Protein AF-A0A0M3QX73-F1 (afdb_monomer_lite)

pLDDT: mean 78.27, std 17.19, range [36.56, 93.94]

Secondary structure (DSSP, 8-state):
-EEEPHHHHHHHHHHHHHHHHHTT----S--SEEEEEEEEETTEEEEEEEEEEEE-STT-EEEEEEEEEEE-TTS-EEEEEEEE---SSS---TT-PPPEEEETTEEEEPPPP-------

Organism: Drosophila busckii (NCBI:txid30019)

Sequence (120 aa):
CLQLEYSVAKERYGYVLAKYAELEMKISGEPLGLHGKLVTHGDIEEQHIVFQLMDNTPHDVLQSCVFVVRTAPEECESIVTVCNTFLARTPRPLLERKPLMVCEDGVREAEAPVVPEAED

Radius of gyration: 15.23 Å; chains: 1; bounding box: 36×44×40 Å

Structure (mmCIF, N/CA/C/O backbone):
data_AF-A0A0M3QX73-F1
#
_entry.id   AF-A0A0M3QX73-F1
#
loop_
_atom_site.group_PDB
_atom_site.id
_atom_site.type_symbol
_atom_site.label_atom_id
_atom_site.label_alt_id
_atom_site.label_comp_id
_atom_site.label_asym_id
_atom_site.label_entity_id
_atom_site.label_seq_id
_atom_site.pdbx_PDB_ins_code
_atom_site.Cartn_x
_atom_site.Cartn_y
_atom_site.Cartn_z
_atom_site.occupancy
_atom_site.B_iso_or_equiv
_atom_site.auth_seq_id
_atom_site.auth_comp_id
_atom_site.auth_asym_id
_atom_site.auth_atom_id
_atom_site.pdbx_PDB_model_num
ATOM 1 N N . CYS A 1 1 ? -17.949 -6.957 -2.928 1.00 71.12 1 CYS A N 1
ATOM 2 C CA . CYS A 1 1 ? -16.740 -6.162 -3.221 1.00 71.12 1 CYS A CA 1
ATOM 3 C C . CYS A 1 1 ? -17.132 -4.926 -4.013 1.00 71.12 1 CYS A C 1
ATOM 5 O O . CYS A 1 1 ? -17.870 -5.077 -4.981 1.00 71.12 1 CYS 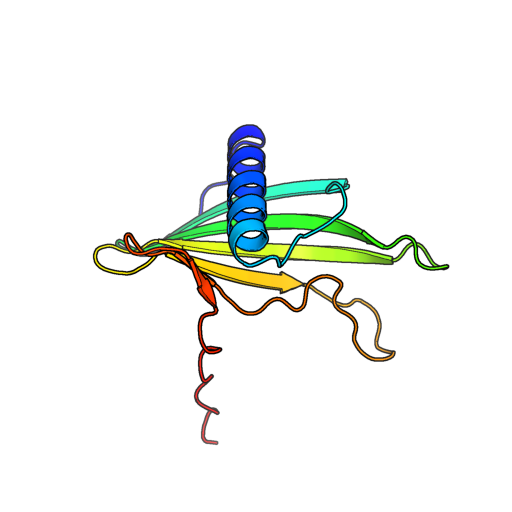A O 1
ATOM 7 N N . LEU A 1 2 ? -16.642 -3.753 -3.621 1.00 88.00 2 LEU A N 1
ATOM 8 C CA . LEU A 1 2 ? -16.889 -2.472 -4.281 1.00 88.00 2 LEU A CA 1
ATOM 9 C C . LEU A 1 2 ? -15.607 -2.003 -4.983 1.00 88.00 2 LEU A C 1
ATOM 11 O O . LEU A 1 2 ? -14.510 -2.224 -4.473 1.00 88.00 2 LEU A O 1
ATOM 15 N N . GLN A 1 3 ? -15.729 -1.366 -6.143 1.00 92.62 3 GLN A N 1
ATOM 16 C CA . GLN A 1 3 ? -14.597 -0.697 -6.779 1.00 92.62 3 GLN A CA 1
ATOM 17 C C . GLN A 1 3 ? -14.380 0.663 -6.107 1.00 92.62 3 GLN A C 1
ATOM 19 O O . GLN A 1 3 ? -15.346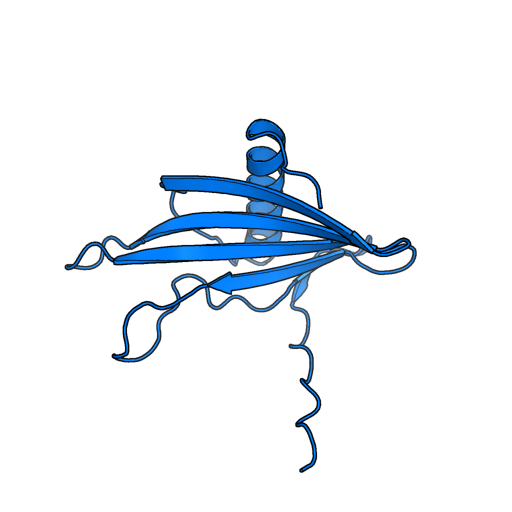 1.381 -5.855 1.00 92.62 3 GLN A O 1
ATOM 24 N N . LEU A 1 4 ? -13.132 0.992 -5.776 1.00 91.56 4 LEU A N 1
ATOM 25 C CA . LEU A 1 4 ? -12.798 2.283 -5.181 1.00 91.56 4 LEU A CA 1
ATOM 26 C C . LEU A 1 4 ? -12.629 3.337 -6.274 1.00 91.56 4 LEU A C 1
ATOM 28 O O . LEU A 1 4 ? -12.052 3.067 -7.331 1.00 91.56 4 LEU A O 1
ATOM 32 N N . GLU A 1 5 ? -13.071 4.552 -5.969 1.00 93.94 5 GLU A N 1
ATOM 33 C CA . GLU A 1 5 ? -12.741 5.737 -6.754 1.00 93.94 5 GLU A CA 1
ATOM 34 C C . GLU A 1 5 ? -11.221 5.918 -6.831 1.00 93.94 5 GLU A C 1
ATOM 36 O O . GLU A 1 5 ? -10.488 5.643 -5.875 1.00 93.94 5 GLU A O 1
ATOM 41 N N . TYR A 1 6 ? -10.734 6.419 -7.966 1.00 91.12 6 TYR A N 1
ATOM 42 C CA . TYR A 1 6 ? -9.297 6.595 -8.188 1.00 91.12 6 TYR A CA 1
ATOM 43 C C . TYR A 1 6 ? -8.646 7.504 -7.135 1.00 91.12 6 TYR A C 1
ATOM 45 O O . TYR A 1 6 ? -7.539 7.224 -6.680 1.00 91.12 6 TYR A O 1
ATOM 53 N N . SER A 1 7 ? -9.331 8.573 -6.717 1.00 92.75 7 SER A N 1
ATOM 54 C CA . SER A 1 7 ? -8.846 9.481 -5.670 1.00 92.75 7 SER A CA 1
ATOM 55 C C . SER A 1 7 ? -8.639 8.759 -4.338 1.00 92.75 7 SER A C 1
ATOM 57 O O . SER A 1 7 ? -7.587 8.919 -3.724 1.00 92.75 7 SER A O 1
ATOM 59 N N . VAL A 1 8 ? -9.591 7.909 -3.945 1.00 92.62 8 VAL A N 1
ATOM 60 C CA . VAL A 1 8 ? -9.522 7.096 -2.722 1.00 92.62 8 VAL A CA 1
ATOM 61 C C . VAL A 1 8 ? -8.395 6.070 -2.826 1.00 92.62 8 VAL A C 1
ATOM 63 O O . VAL A 1 8 ? -7.591 5.930 -1.907 1.00 92.62 8 VAL A O 1
ATOM 66 N N . ALA A 1 9 ? -8.273 5.391 -3.970 1.00 92.56 9 ALA A N 1
ATOM 67 C CA . ALA A 1 9 ? -7.179 4.452 -4.208 1.00 92.56 9 ALA A CA 1
ATOM 68 C C . ALA A 1 9 ? -5.804 5.143 -4.147 1.00 92.56 9 ALA A C 1
ATOM 70 O O . ALA A 1 9 ? -4.860 4.590 -3.585 1.00 92.56 9 ALA A O 1
ATOM 71 N N . LYS A 1 10 ? -5.692 6.367 -4.682 1.00 92.94 10 LYS A N 1
ATOM 72 C CA . LYS A 1 10 ? -4.472 7.186 -4.652 1.00 92.94 10 LYS A CA 1
ATOM 73 C C . LYS A 1 10 ? -4.108 7.642 -3.246 1.00 92.94 10 LYS A C 1
ATOM 75 O O . LYS A 1 10 ? -2.939 7.570 -2.874 1.00 92.94 10 LYS A O 1
ATOM 80 N N . GLU A 1 11 ? -5.089 8.081 -2.467 1.00 93.75 11 GLU A N 1
ATOM 81 C CA . GLU A 1 11 ? -4.889 8.433 -1.064 1.00 93.75 11 GLU A CA 1
ATOM 82 C C . GLU A 1 11 ? -4.407 7.221 -0.263 1.00 93.75 11 GLU A C 1
ATOM 84 O O . GLU A 1 11 ? -3.390 7.299 0.426 1.00 93.75 11 GLU A O 1
ATOM 89 N N . ARG A 1 12 ? -5.064 6.067 -0.433 1.00 93.69 12 ARG A N 1
ATOM 90 C CA . ARG A 1 12 ? -4.684 4.839 0.270 1.00 93.69 12 ARG A CA 1
ATOM 91 C C . ARG A 1 12 ? -3.311 4.322 -0.148 1.00 93.69 12 ARG A C 1
ATOM 93 O O . ARG A 1 12 ? -2.545 3.877 0.702 1.00 93.69 12 ARG A O 1
ATOM 100 N N . TYR A 1 13 ? -2.969 4.427 -1.430 1.00 92.75 13 TYR A N 1
ATOM 101 C CA . TYR A 1 13 ? -1.621 4.146 -1.920 1.00 92.75 13 TYR A CA 1
ATOM 102 C C . TYR A 1 13 ? -0.584 5.027 -1.210 1.00 92.75 13 TYR A C 1
ATOM 104 O O . TYR A 1 13 ? 0.375 4.510 -0.641 1.00 92.75 13 TYR A O 1
ATOM 112 N N . GLY A 1 14 ? -0.809 6.345 -1.166 1.00 92.62 14 GLY A N 1
ATOM 113 C CA . GLY A 1 14 ? 0.074 7.289 -0.474 1.00 92.62 14 GLY A CA 1
ATOM 114 C C . GLY A 1 14 ? 0.203 7.009 1.026 1.00 92.62 14 GLY A C 1
ATOM 115 O O . GLY A 1 14 ? 1.305 7.073 1.567 1.00 92.62 14 GLY A O 1
ATOM 116 N N . TYR A 1 15 ? -0.896 6.626 1.678 1.00 93.75 15 TYR A N 1
ATOM 117 C CA . TYR A 1 15 ? -0.896 6.189 3.072 1.00 93.75 15 TYR A CA 1
ATOM 118 C C . TYR A 1 15 ? 0.039 4.992 3.298 1.00 93.75 15 TYR A C 1
ATOM 120 O O . TYR A 1 15 ? 0.902 5.045 4.173 1.00 93.75 15 TYR A O 1
ATOM 128 N N . VAL A 1 16 ? -0.068 3.942 2.476 1.00 92.06 16 VAL A N 1
ATOM 129 C CA . VAL A 1 16 ? 0.799 2.757 2.593 1.00 92.06 16 VAL A CA 1
ATOM 130 C C . VAL A 1 16 ? 2.271 3.121 2.371 1.00 92.06 16 VAL A C 1
ATOM 132 O O . VAL A 1 16 ? 3.133 2.678 3.131 1.00 92.06 16 VAL A O 1
ATOM 135 N N . LEU A 1 17 ? 2.574 3.978 1.388 1.00 91.00 17 LEU A N 1
ATOM 136 C CA . LEU A 1 17 ? 3.940 4.467 1.167 1.00 91.00 17 LEU A CA 1
ATOM 137 C C . LEU A 1 17 ? 4.497 5.208 2.389 1.00 91.00 17 LEU A C 1
ATOM 139 O O . LEU A 1 17 ? 5.660 5.010 2.744 1.00 91.00 17 LEU A O 1
ATOM 143 N N . ALA A 1 18 ? 3.680 6.044 3.036 1.00 91.25 18 ALA A N 1
ATOM 144 C CA . ALA A 1 18 ? 4.076 6.765 4.241 1.00 91.25 18 ALA A CA 1
ATOM 145 C C . ALA A 1 18 ? 4.392 5.799 5.393 1.00 91.25 18 ALA A C 1
ATOM 147 O O . ALA A 1 18 ? 5.427 5.949 6.037 1.00 91.25 18 ALA A O 1
ATOM 148 N N . LYS A 1 19 ? 3.573 4.756 5.585 1.00 91.44 19 LYS A N 1
ATOM 149 C CA . LYS A 1 19 ? 3.795 3.734 6.623 1.00 91.44 19 LYS A CA 1
ATOM 150 C C . LYS A 1 19 ? 5.081 2.947 6.414 1.00 91.44 19 LYS A C 1
ATOM 152 O O . LYS A 1 19 ? 5.832 2.735 7.360 1.00 91.44 19 LYS A O 1
ATOM 157 N N . TYR A 1 20 ? 5.393 2.587 5.173 1.00 88.50 20 TYR A N 1
ATOM 158 C CA . TYR A 1 20 ? 6.693 2.002 4.853 1.00 88.50 20 TYR A CA 1
ATOM 159 C C . TYR A 1 20 ? 7.852 2.989 5.079 1.00 88.50 20 TYR A C 1
ATOM 161 O O . TYR A 1 20 ? 8.922 2.591 5.536 1.00 88.50 20 TYR A O 1
ATOM 169 N N . ALA A 1 21 ? 7.663 4.280 4.798 1.00 87.81 21 ALA A N 1
ATOM 170 C CA . ALA A 1 21 ? 8.696 5.290 5.016 1.00 87.81 21 ALA A CA 1
ATOM 171 C C . ALA A 1 21 ? 9.020 5.530 6.504 1.00 87.81 21 ALA A C 1
ATOM 173 O O . ALA A 1 21 ? 10.174 5.840 6.799 1.00 87.81 21 ALA A O 1
ATOM 174 N N . GLU A 1 22 ? 8.057 5.353 7.420 1.00 88.94 22 GLU A N 1
ATOM 175 C CA . GLU A 1 22 ? 8.272 5.424 8.881 1.00 88.94 22 GLU A CA 1
ATOM 176 C C . GLU A 1 22 ? 9.300 4.388 9.375 1.00 88.94 22 GLU A C 1
ATOM 178 O O . GLU A 1 22 ? 10.033 4.654 10.323 1.00 88.94 22 GLU A O 1
ATOM 183 N N . LEU A 1 23 ? 9.411 3.245 8.690 1.00 85.12 23 LEU A N 1
ATOM 184 C CA . LEU A 1 23 ? 10.382 2.179 8.974 1.00 85.12 23 LEU A CA 1
ATOM 185 C C . LEU A 1 23 ? 11.625 2.237 8.071 1.00 85.12 23 LEU A C 1
ATOM 187 O O . LEU A 1 23 ? 12.296 1.231 7.860 1.00 85.12 23 LEU A O 1
ATOM 191 N N . GLU A 1 24 ? 11.895 3.391 7.454 1.00 83.25 24 GLU A N 1
ATOM 192 C CA . GLU A 1 24 ? 12.985 3.588 6.485 1.00 83.25 24 GLU A CA 1
ATOM 193 C C . GLU A 1 24 ? 12.903 2.670 5.240 1.00 83.25 24 GLU A C 1
ATOM 195 O O . GLU A 1 24 ? 13.817 2.611 4.417 1.00 83.25 24 GLU A O 1
ATOM 200 N N . MET A 1 25 ? 11.757 2.019 5.016 1.00 80.38 25 MET A N 1
ATOM 201 C CA . MET A 1 25 ? 11.492 1.080 3.923 1.00 80.38 25 MET A CA 1
ATOM 202 C C . MET A 1 25 ? 10.894 1.762 2.688 1.00 80.38 25 MET A C 1
ATOM 204 O O . MET A 1 25 ? 9.925 1.285 2.101 1.00 80.38 25 MET A O 1
ATOM 208 N N . LYS A 1 26 ? 11.477 2.881 2.252 1.00 78.44 26 LYS A N 1
ATOM 209 C CA . LYS A 1 26 ? 10.921 3.696 1.160 1.00 78.44 26 LYS A CA 1
ATOM 210 C C . LYS A 1 26 ? 10.699 2.887 -0.122 1.00 78.44 26 LYS A C 1
ATOM 212 O O . LYS A 1 26 ? 11.543 2.085 -0.533 1.00 78.44 26 LYS A O 1
ATOM 217 N N . ILE A 1 27 ? 9.554 3.129 -0.750 1.00 76.56 27 ILE A N 1
ATOM 218 C CA . ILE A 1 27 ? 9.167 2.570 -2.042 1.00 76.56 27 ILE A CA 1
ATOM 219 C C . ILE A 1 27 ? 9.249 3.710 -3.054 1.00 76.56 27 ILE A C 1
ATOM 221 O O . ILE A 1 27 ? 8.586 4.735 -2.903 1.00 76.56 27 ILE A O 1
ATOM 225 N N . SER A 1 28 ? 10.117 3.538 -4.044 1.00 74.00 28 SER A N 1
ATOM 226 C CA . SER A 1 28 ? 10.431 4.548 -5.053 1.00 74.00 28 SER A CA 1
ATOM 227 C C . SER A 1 28 ? 9.672 4.267 -6.347 1.00 74.00 28 SER A C 1
ATOM 229 O O . SER A 1 28 ? 9.469 3.107 -6.700 1.00 74.00 28 SER A O 1
ATOM 231 N N . GLY A 1 29 ? 9.345 5.322 -7.090 1.00 73.69 29 GLY A N 1
ATOM 232 C CA . GLY A 1 29 ? 8.691 5.224 -8.396 1.00 73.69 29 GLY A CA 1
ATOM 233 C C . GLY A 1 29 ? 7.204 5.568 -8.352 1.00 73.69 29 GLY A C 1
ATOM 234 O O . GLY A 1 29 ? 6.531 5.403 -7.333 1.00 73.69 29 GLY A O 1
ATOM 235 N N . GLU A 1 30 ? 6.703 6.081 -9.473 1.00 79.81 30 GLU A N 1
ATOM 236 C CA . GLU A 1 30 ? 5.282 6.370 -9.647 1.00 79.81 30 GLU A CA 1
ATOM 237 C C . GLU A 1 30 ? 4.572 5.170 -10.283 1.00 79.81 30 GLU A C 1
ATOM 239 O O . GLU A 1 30 ? 5.114 4.551 -11.205 1.00 79.81 30 GLU A O 1
ATOM 244 N N . PRO A 1 31 ? 3.363 4.824 -9.809 1.00 86.38 31 PRO A N 1
ATOM 245 C CA . PRO A 1 31 ? 2.592 3.758 -10.419 1.00 86.38 31 PRO A CA 1
ATOM 246 C C . PRO A 1 31 ? 2.105 4.181 -11.811 1.00 86.38 31 PRO A C 1
ATOM 248 O O . PRO A 1 31 ? 1.491 5.235 -11.970 1.00 86.38 31 PRO A O 1
ATOM 251 N N . LEU A 1 32 ? 2.333 3.330 -12.813 1.00 85.75 32 LEU A N 1
ATOM 252 C CA . LEU A 1 32 ? 1.824 3.508 -14.179 1.00 85.75 32 LEU A CA 1
ATOM 253 C C . LEU A 1 32 ? 0.310 3.274 -14.274 1.00 85.75 32 LEU A C 1
ATOM 255 O O . LEU A 1 32 ? -0.365 3.829 -15.137 1.00 85.75 32 LEU A O 1
ATOM 259 N N . GLY A 1 33 ? -0.215 2.443 -13.378 1.00 87.19 33 GLY A N 1
ATOM 260 C CA . GLY A 1 33 ? -1.633 2.154 -13.233 1.00 87.19 33 GLY A CA 1
ATOM 261 C C . GLY A 1 33 ? -1.960 1.950 -11.763 1.00 87.19 33 GLY A C 1
ATOM 262 O O . GLY A 1 33 ? -1.129 1.431 -11.014 1.00 87.19 33 GLY A O 1
ATOM 263 N N . LEU A 1 34 ? -3.152 2.380 -11.353 1.00 92.25 34 LEU A N 1
ATOM 264 C CA . LEU A 1 34 ? -3.612 2.299 -9.972 1.00 92.25 34 LEU A CA 1
ATOM 265 C C . LEU A 1 34 ? -5.119 2.050 -9.928 1.00 92.25 34 LEU A C 1
ATOM 267 O O . LEU A 1 34 ? -5.910 2.844 -10.442 1.00 92.25 34 LEU A O 1
ATOM 271 N N . HIS A 1 35 ? -5.511 0.968 -9.266 1.00 93.00 35 HIS A N 1
ATOM 272 C CA . HIS A 1 35 ? -6.902 0.582 -9.077 1.00 93.00 35 HIS A CA 1
ATOM 273 C C . HIS A 1 35 ? -7.125 0.093 -7.651 1.00 93.00 35 HIS A C 1
ATOM 275 O O . HIS A 1 35 ? -6.300 -0.627 -7.099 1.00 93.00 35 HIS A O 1
ATOM 281 N N . GLY A 1 36 ? -8.254 0.468 -7.057 1.00 91.88 36 GLY A N 1
ATOM 282 C CA . GLY A 1 36 ? -8.617 0.045 -5.711 1.00 91.88 36 GLY A CA 1
ATOM 283 C C . GLY A 1 36 ? -9.872 -0.822 -5.703 1.00 91.88 36 GLY A C 1
ATOM 284 O O . GLY A 1 36 ? -10.802 -0.608 -6.485 1.00 91.88 36 GLY A O 1
ATOM 285 N N . LYS A 1 37 ? -9.916 -1.784 -4.788 1.00 93.69 37 LYS A N 1
ATOM 286 C CA . LYS A 1 37 ? -11.085 -2.622 -4.525 1.00 93.69 37 LYS A CA 1
ATOM 287 C C . LYS A 1 37 ? -11.271 -2.779 -3.022 1.00 93.69 37 LYS A C 1
ATOM 289 O O . LYS A 1 37 ? -10.328 -3.114 -2.319 1.00 93.69 37 LYS A O 1
ATOM 294 N N . LEU A 1 38 ? -12.493 -2.574 -2.548 1.00 92.88 38 LEU A N 1
ATOM 295 C CA . LEU A 1 38 ? -12.897 -2.841 -1.174 1.00 92.88 38 LEU A CA 1
ATOM 296 C C . LEU A 1 38 ? -13.604 -4.196 -1.105 1.00 92.88 38 LEU A C 1
ATOM 298 O O . LEU A 1 38 ? -14.555 -4.472 -1.850 1.00 92.88 38 LEU A O 1
ATOM 302 N N . VAL A 1 39 ? -13.142 -5.046 -0.204 1.00 91.94 39 VAL A N 1
ATOM 303 C CA . VAL A 1 39 ? -13.752 -6.326 0.139 1.00 91.94 39 VAL A CA 1
ATOM 304 C C . VAL A 1 39 ? -14.142 -6.250 1.605 1.00 91.94 39 VAL A C 1
ATOM 306 O O . VAL A 1 39 ? -13.313 -5.932 2.444 1.00 91.94 39 VAL A O 1
ATOM 309 N N . THR A 1 40 ? -15.407 -6.506 1.910 1.00 90.06 40 THR A N 1
ATOM 310 C CA . THR A 1 40 ? -15.904 -6.529 3.285 1.00 90.06 40 THR A CA 1
ATOM 311 C C . THR A 1 40 ? -16.388 -7.933 3.608 1.00 90.06 40 THR A C 1
ATOM 313 O O . THR A 1 40 ? -17.054 -8.572 2.786 1.00 90.06 40 THR A O 1
ATOM 316 N N . HIS A 1 41 ? -16.018 -8.433 4.783 1.00 85.88 41 HIS A N 1
ATOM 317 C CA . HIS A 1 41 ? -16.421 -9.742 5.277 1.00 85.88 41 HIS A CA 1
ATOM 318 C C . HIS A 1 41 ? -16.734 -9.652 6.774 1.00 85.88 41 HIS A C 1
ATOM 320 O O . HIS A 1 41 ? -15.832 -9.622 7.610 1.00 85.88 41 HIS A O 1
ATOM 326 N N . GLY A 1 42 ? -18.028 -9.604 7.107 1.00 87.81 42 GLY A N 1
ATOM 327 C CA . GLY A 1 42 ? -18.471 -9.290 8.467 1.00 87.81 42 GLY A CA 1
ATOM 328 C C . GLY A 1 42 ? -18.002 -7.890 8.860 1.00 87.81 42 GLY A C 1
ATOM 329 O O . GLY A 1 42 ? -18.226 -6.945 8.106 1.00 87.81 42 GLY A O 1
ATOM 330 N N . ASP A 1 43 ? -17.306 -7.794 9.989 1.00 88.25 43 ASP A N 1
ATOM 331 C CA . ASP A 1 43 ? -16.722 -6.544 10.491 1.00 88.25 43 ASP A CA 1
ATOM 332 C C . ASP A 1 43 ? -15.303 -6.272 9.954 1.00 88.25 43 ASP A C 1
ATOM 334 O O . ASP A 1 43 ? -14.686 -5.272 10.305 1.00 88.25 43 ASP A O 1
ATOM 338 N N . ILE A 1 44 ? -14.765 -7.157 9.108 1.00 89.81 44 ILE A N 1
ATOM 339 C CA . ILE A 1 44 ? -13.430 -7.009 8.520 1.00 89.81 44 ILE A CA 1
ATOM 340 C C . ILE A 1 44 ? -13.543 -6.267 7.187 1.00 89.81 44 ILE A C 1
ATOM 342 O O . ILE A 1 44 ? -14.292 -6.677 6.293 1.00 89.81 44 ILE A O 1
ATOM 346 N N . GLU A 1 45 ? -12.734 -5.226 7.023 1.00 91.69 45 GLU A N 1
ATOM 347 C CA . GLU A 1 45 ? -12.564 -4.504 5.767 1.00 91.69 45 GLU A CA 1
ATOM 348 C C . GLU A 1 45 ? -11.170 -4.738 5.186 1.00 91.69 45 GLU A C 1
ATOM 350 O O . GLU A 1 45 ? -10.154 -4.570 5.856 1.00 91.69 45 GLU A O 1
ATOM 355 N N . GLU A 1 46 ? -11.109 -5.079 3.903 1.00 92.88 46 GLU A N 1
ATOM 356 C CA . GLU A 1 46 ? -9.871 -5.217 3.150 1.00 92.88 46 GLU A CA 1
ATOM 357 C C . GLU A 1 46 ? -9.871 -4.290 1.939 1.00 92.88 46 GLU A C 1
ATOM 359 O O . GLU A 1 46 ? -10.700 -4.394 1.030 1.00 92.88 46 GLU A O 1
ATOM 364 N N . GLN A 1 47 ? -8.884 -3.406 1.886 1.00 92.81 47 GLN A N 1
ATOM 365 C CA . GLN A 1 47 ? -8.641 -2.528 0.753 1.00 92.81 47 GLN A CA 1
ATOM 366 C C . GLN A 1 47 ? -7.475 -3.068 -0.065 1.00 92.81 47 GLN A C 1
ATOM 368 O O . GLN A 1 47 ? -6.331 -3.087 0.381 1.00 92.81 47 GLN A O 1
ATOM 373 N N . HIS A 1 48 ? -7.782 -3.502 -1.281 1.00 93.38 48 HIS A N 1
ATOM 374 C CA . HIS A 1 48 ? -6.841 -4.050 -2.247 1.00 93.38 48 HIS A CA 1
ATOM 375 C C . HIS A 1 48 ? -6.467 -2.944 -3.230 1.00 93.38 48 HIS A C 1
ATOM 377 O O . HIS A 1 48 ? -7.276 -2.555 -4.074 1.00 93.38 48 HIS A O 1
ATOM 383 N N . ILE A 1 49 ? -5.253 -2.421 -3.113 1.00 93.75 49 ILE A N 1
ATOM 384 C CA . ILE A 1 49 ? -4.710 -1.368 -3.969 1.00 93.75 49 ILE A CA 1
ATOM 385 C C . ILE A 1 49 ? -3.759 -2.018 -4.967 1.00 93.75 49 ILE A C 1
ATOM 387 O O . ILE A 1 49 ? -2.625 -2.344 -4.629 1.00 93.75 49 ILE A O 1
ATOM 391 N N . VAL A 1 50 ? -4.240 -2.245 -6.185 1.00 91.19 50 VAL A N 1
ATOM 392 C CA . VAL A 1 50 ? -3.489 -2.854 -7.284 1.00 91.19 50 VAL A CA 1
ATOM 393 C C . VAL A 1 50 ? -2.766 -1.762 -8.056 1.00 91.19 50 VAL A C 1
ATOM 395 O O . VAL A 1 50 ? -3.386 -0.789 -8.488 1.00 91.19 50 VAL A O 1
ATOM 398 N N . PHE A 1 51 ? -1.466 -1.930 -8.260 1.00 89.56 51 PHE A N 1
ATOM 399 C CA . PHE A 1 51 ? -0.643 -0.961 -8.965 1.00 89.56 51 PHE A CA 1
ATOM 400 C C . PHE A 1 51 ? 0.434 -1.628 -9.816 1.00 89.56 51 PHE A C 1
ATOM 402 O O . PHE A 1 51 ? 0.815 -2.779 -9.598 1.00 89.56 51 PHE A O 1
ATOM 409 N N . GLN A 1 52 ? 0.918 -0.890 -10.810 1.00 86.56 52 GLN A N 1
ATOM 410 C CA . GLN A 1 52 ? 1.978 -1.339 -11.708 1.00 86.56 52 GLN A CA 1
ATOM 411 C C . GLN A 1 52 ? 3.173 -0.402 -11.598 1.00 86.56 52 GLN A C 1
ATOM 413 O O . GLN A 1 52 ? 3.014 0.806 -11.756 1.00 86.56 52 GLN A O 1
ATOM 418 N N . LEU A 1 53 ? 4.358 -0.952 -11.351 1.00 80.88 53 LEU A N 1
ATOM 419 C CA . LEU A 1 53 ? 5.615 -0.208 -11.365 1.00 80.88 53 LEU A CA 1
ATOM 420 C C . LEU A 1 53 ? 6.467 -0.650 -12.547 1.00 80.88 53 LEU A C 1
ATOM 422 O O . LEU A 1 53 ? 6.478 -1.825 -12.913 1.00 80.88 53 LEU A O 1
ATOM 426 N N . MET A 1 54 ? 7.190 0.306 -13.119 1.00 75.00 54 MET A N 1
ATOM 427 C CA . MET A 1 54 ? 8.212 0.044 -14.122 1.00 75.00 54 MET A CA 1
ATOM 428 C C . MET A 1 54 ? 9.565 -0.066 -13.432 1.00 75.00 54 MET A C 1
ATOM 430 O O . MET A 1 54 ? 9.979 0.860 -12.732 1.00 75.00 54 MET A O 1
ATOM 434 N N . ASP A 1 55 ? 10.248 -1.187 -13.630 1.00 67.62 55 ASP A N 1
ATOM 435 C C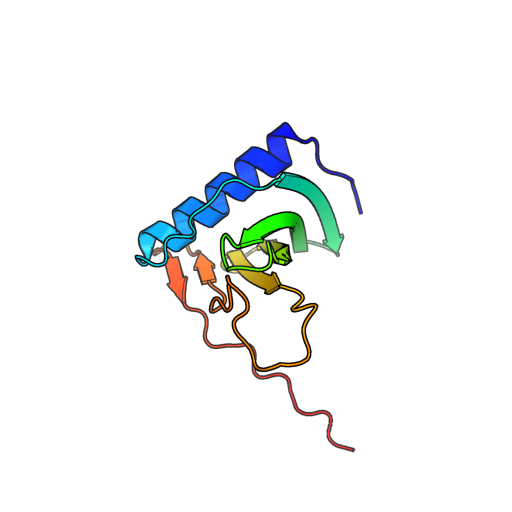A . ASP A 1 55 ? 11.653 -1.314 -13.272 1.00 67.62 55 ASP A CA 1
ATOM 436 C C . ASP A 1 55 ? 12.521 -0.818 -14.429 1.00 67.62 55 ASP A C 1
ATOM 438 O O . ASP A 1 55 ? 12.483 -1.393 -15.515 1.00 67.62 55 ASP A O 1
ATOM 442 N N . ASN A 1 56 ? 13.338 0.210 -14.188 1.00 59.84 56 ASN A N 1
ATOM 443 C CA . ASN A 1 56 ? 14.260 0.788 -15.178 1.00 59.84 56 ASN A CA 1
ATOM 444 C C . ASN A 1 56 ? 15.501 -0.103 -15.431 1.00 59.84 56 ASN A C 1
ATOM 446 O O . ASN A 1 56 ? 16.574 0.388 -15.794 1.00 59.84 56 ASN A O 1
ATOM 450 N N . THR A 1 57 ? 15.401 -1.410 -15.182 1.00 61.38 57 THR A N 1
ATOM 451 C CA . THR A 1 57 ? 16.417 -2.390 -15.575 1.00 61.38 57 THR A CA 1
ATOM 452 C C . THR A 1 57 ? 16.408 -2.576 -17.101 1.00 61.38 57 THR A C 1
ATOM 454 O O . THR A 1 57 ? 15.419 -2.226 -17.739 1.00 61.38 57 THR A O 1
ATOM 457 N N . PRO A 1 58 ? 17.484 -3.109 -17.726 1.00 49.47 58 PRO A N 1
ATOM 458 C CA . PRO A 1 58 ? 17.679 -3.106 -19.190 1.00 49.47 58 PRO A CA 1
ATOM 459 C C . PRO A 1 58 ? 16.625 -3.815 -20.077 1.00 49.47 58 PRO A C 1
ATOM 461 O O . PRO A 1 58 ? 16.885 -4.049 -21.257 1.00 49.47 58 PRO A O 1
ATOM 464 N N . HIS A 1 59 ? 15.453 -4.162 -19.547 1.00 59.41 59 HIS A N 1
ATOM 465 C CA . HIS A 1 59 ? 14.334 -4.777 -20.255 1.00 59.41 59 HIS A CA 1
ATOM 466 C C . HIS A 1 59 ? 12.964 -4.167 -19.897 1.00 59.41 59 HIS A C 1
ATOM 468 O O . HIS A 1 59 ? 11.960 -4.764 -20.276 1.00 59.41 59 HIS A O 1
ATOM 474 N N . ASP A 1 60 ? 12.925 -3.033 -19.178 1.00 58.75 60 ASP A N 1
ATOM 475 C CA . ASP A 1 60 ? 11.705 -2.327 -18.747 1.00 58.75 60 ASP A CA 1
ATOM 476 C C . ASP A 1 60 ? 10.644 -3.289 -18.187 1.00 58.75 60 ASP A C 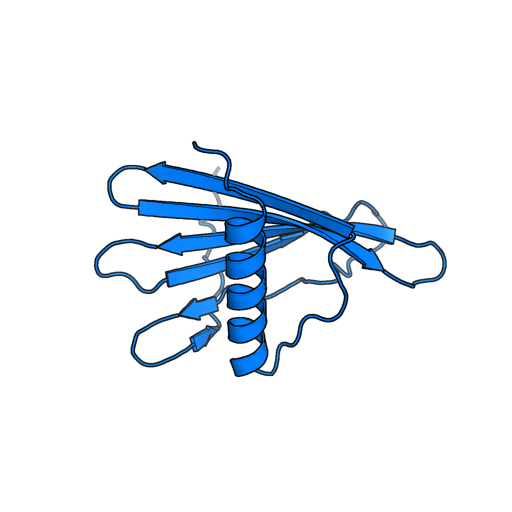1
ATOM 478 O O . ASP A 1 60 ? 9.564 -3.494 -18.751 1.00 58.75 60 ASP A O 1
ATOM 482 N N . VAL A 1 61 ? 10.981 -3.961 -17.082 1.00 67.00 61 VAL A N 1
ATOM 483 C CA . VAL A 1 61 ? 10.113 -4.997 -16.515 1.00 67.00 61 VAL A CA 1
ATOM 484 C C . VAL A 1 61 ? 8.957 -4.341 -15.769 1.00 67.00 61 VAL A C 1
ATOM 486 O O . VAL A 1 61 ? 9.147 -3.649 -14.770 1.00 67.00 61 VAL A O 1
ATOM 489 N N . LEU A 1 62 ? 7.734 -4.595 -16.236 1.00 75.31 62 LEU A N 1
ATOM 490 C CA . LEU A 1 62 ? 6.524 -4.150 -15.559 1.00 75.31 62 LEU A CA 1
ATOM 491 C C . LEU A 1 62 ? 6.151 -5.130 -14.440 1.00 75.31 62 LEU A C 1
ATOM 493 O O . LEU A 1 62 ? 5.824 -6.292 -14.694 1.00 75.31 62 LEU A O 1
ATOM 497 N N . GLN A 1 63 ? 6.161 -4.652 -13.199 1.00 77.62 63 GLN A N 1
ATOM 498 C CA . GLN A 1 63 ? 5.763 -5.430 -12.033 1.00 77.62 63 GLN A CA 1
ATOM 499 C C . GLN A 1 63 ? 4.362 -5.026 -11.587 1.00 77.62 63 GLN A C 1
ATOM 501 O O . GLN A 1 63 ? 4.104 -3.864 -11.283 1.00 77.62 63 GLN A O 1
ATOM 506 N N . SER A 1 64 ? 3.456 -6.003 -11.523 1.00 83.88 64 SER A N 1
ATOM 507 C CA . SER A 1 64 ? 2.127 -5.811 -10.939 1.00 83.88 64 SER A CA 1
ATOM 508 C C . SER A 1 64 ? 2.162 -6.195 -9.464 1.00 83.88 64 SER A C 1
ATOM 510 O O . SER A 1 64 ? 2.542 -7.317 -9.122 1.00 83.88 64 SER A O 1
ATOM 512 N N . CYS A 1 65 ? 1.764 -5.267 -8.606 1.00 85.75 65 CYS A N 1
ATOM 513 C CA . CYS A 1 65 ? 1.732 -5.415 -7.161 1.00 85.75 65 CYS A CA 1
ATOM 514 C C . CYS A 1 65 ? 0.343 -5.099 -6.613 1.00 85.75 65 CYS A C 1
ATOM 516 O O . CYS A 1 65 ? -0.451 -4.394 -7.236 1.00 85.75 65 CYS A O 1
ATOM 518 N N . VAL A 1 66 ? 0.069 -5.601 -5.419 1.00 89.88 66 VAL A N 1
ATOM 519 C CA . VAL A 1 66 ? -1.102 -5.255 -4.630 1.00 89.88 66 VAL A CA 1
ATOM 520 C C . VAL A 1 66 ? -0.678 -4.963 -3.197 1.00 89.88 66 VAL A C 1
ATOM 522 O O . VAL A 1 66 ? 0.076 -5.728 -2.593 1.00 89.88 66 VAL A O 1
ATOM 525 N N . PHE A 1 67 ? -1.168 -3.850 -2.657 1.00 91.69 67 PHE A N 1
ATOM 526 C CA . PHE A 1 67 ? -1.222 -3.642 -1.217 1.00 91.69 67 PHE A CA 1
ATOM 527 C C . PHE A 1 67 ? -2.580 -4.105 -0.715 1.00 91.69 67 PHE A C 1
ATOM 529 O O . PHE A 1 67 ? -3.609 -3.645 -1.208 1.00 91.69 67 PHE A O 1
ATOM 536 N N . VAL A 1 68 ? -2.580 -5.000 0.261 1.00 91.31 68 VAL A N 1
ATOM 537 C CA . VAL A 1 68 ? -3.781 -5.417 0.976 1.00 91.31 68 VAL A CA 1
ATOM 538 C C . VAL A 1 68 ? -3.728 -4.765 2.342 1.00 91.31 68 VAL A C 1
ATOM 540 O O . VAL A 1 68 ? -2.865 -5.101 3.151 1.00 91.31 68 VAL A O 1
ATOM 543 N N . VAL A 1 69 ? -4.622 -3.809 2.579 1.00 93.00 69 VAL A N 1
ATOM 544 C CA . VAL A 1 69 ? -4.770 -3.176 3.887 1.00 93.00 69 VAL A CA 1
ATOM 545 C C . VAL A 1 69 ? -6.010 -3.734 4.556 1.00 93.00 69 VAL A C 1
ATOM 547 O O . VAL A 1 69 ? -7.121 -3.480 4.090 1.00 93.00 69 VAL A O 1
ATOM 550 N N . ARG A 1 70 ? -5.810 -4.512 5.615 1.00 93.06 70 ARG A N 1
ATOM 551 C CA . ARG A 1 70 ? -6.874 -5.148 6.390 1.00 93.06 70 ARG A CA 1
ATOM 552 C C . ARG A 1 70 ? -7.082 -4.389 7.690 1.00 93.06 70 ARG A C 1
ATOM 554 O O . ARG A 1 70 ? -6.136 -4.185 8.449 1.00 93.06 70 ARG A O 1
ATOM 561 N N . THR A 1 71 ? -8.329 -4.037 7.950 1.00 90.88 71 THR A N 1
ATOM 562 C CA . THR A 1 71 ? -8.784 -3.366 9.162 1.00 90.88 71 THR A CA 1
ATOM 563 C C . THR A 1 71 ? -9.885 -4.218 9.786 1.00 90.88 71 THR A C 1
ATOM 565 O O . THR A 1 71 ? -10.796 -4.664 9.090 1.00 90.88 71 THR A O 1
ATOM 568 N N . ALA A 1 72 ? -9.792 -4.469 11.088 1.00 89.31 72 ALA A N 1
ATOM 569 C CA . ALA A 1 72 ? -10.808 -5.179 11.857 1.00 89.31 72 ALA A CA 1
ATOM 570 C C . ALA A 1 72 ? -10.983 -4.496 13.227 1.00 89.31 72 ALA A C 1
ATOM 572 O O . ALA A 1 72 ? -10.039 -3.858 13.702 1.00 89.31 72 ALA A O 1
ATOM 573 N N . PRO A 1 73 ? -12.165 -4.588 13.863 1.00 85.31 73 PRO A N 1
ATOM 574 C CA . PRO A 1 73 ? -12.377 -4.044 15.198 1.00 85.31 73 PRO A CA 1
ATOM 575 C C . PRO A 1 73 ? -11.432 -4.711 16.197 1.00 85.31 73 PRO A C 1
ATOM 577 O O . PRO A 1 73 ? -11.225 -5.917 16.125 1.00 85.31 73 PRO A O 1
ATOM 580 N N . GLU A 1 74 ? -10.885 -3.929 17.129 1.00 83.75 74 GLU A N 1
ATOM 581 C CA . GLU A 1 74 ? -10.002 -4.410 18.210 1.00 83.75 74 GLU A CA 1
ATOM 582 C C . GLU A 1 74 ? -8.664 -5.031 17.749 1.00 83.75 74 GLU A C 1
ATOM 584 O O . GLU A 1 74 ? -7.863 -5.457 18.581 1.00 83.75 74 GLU A O 1
ATOM 589 N N . GLU A 1 75 ? -8.370 -5.025 16.444 1.00 86.38 75 GLU A N 1
ATOM 590 C CA . GLU A 1 75 ? -7.107 -5.487 15.868 1.00 86.38 75 GLU A CA 1
ATOM 591 C C . GLU A 1 75 ? -6.307 -4.318 15.278 1.00 86.38 75 GLU A C 1
ATOM 593 O O . GLU A 1 75 ? -6.857 -3.323 14.802 1.00 86.38 75 GLU A O 1
ATOM 598 N N . CYS A 1 76 ? -4.979 -4.450 15.264 1.00 88.81 76 CYS A N 1
ATOM 599 C CA . CYS A 1 76 ? -4.142 -3.517 14.520 1.00 88.81 76 CYS A CA 1
ATOM 600 C C . CYS A 1 76 ? -4.384 -3.663 13.014 1.00 88.81 76 CYS A C 1
ATOM 602 O O . CYS A 1 76 ? -4.580 -4.769 12.504 1.00 88.81 76 CYS A O 1
ATOM 604 N N . GLU A 1 77 ? -4.297 -2.555 12.283 1.00 91.62 77 GLU A N 1
ATOM 605 C CA . GLU A 1 77 ? -4.367 -2.591 10.827 1.00 91.62 77 GLU A CA 1
ATOM 606 C C . GLU A 1 77 ? -3.147 -3.346 10.280 1.00 91.62 77 GLU A C 1
ATOM 608 O O . GLU A 1 77 ? -2.009 -3.070 10.666 1.00 91.62 77 GLU A O 1
ATOM 613 N N . SER A 1 78 ? -3.366 -4.298 9.373 1.00 92.12 78 SER A N 1
ATOM 614 C CA . SER A 1 78 ? -2.278 -5.040 8.731 1.00 92.12 78 SER A CA 1
ATOM 615 C C . SER A 1 78 ? -2.124 -4.621 7.275 1.00 92.12 78 SER A C 1
ATOM 617 O O . SER A 1 78 ? -3.112 -4.576 6.541 1.00 92.12 78 SER A O 1
ATOM 619 N N . ILE A 1 79 ? -0.890 -4.385 6.837 1.00 91.25 79 ILE A N 1
ATOM 620 C CA . ILE A 1 79 ? -0.555 -4.083 5.444 1.00 91.25 79 ILE A CA 1
ATOM 621 C C . ILE A 1 79 ? 0.300 -5.220 4.897 1.00 91.25 79 ILE A C 1
ATOM 623 O O . ILE A 1 79 ? 1.399 -5.471 5.389 1.00 91.25 79 ILE A O 1
ATOM 627 N N . VAL A 1 80 ? -0.174 -5.878 3.844 1.00 88.75 80 VAL A N 1
ATOM 628 C CA . VAL A 1 80 ? 0.571 -6.917 3.127 1.00 88.75 80 VAL A CA 1
ATOM 629 C C . VAL A 1 80 ? 0.865 -6.431 1.717 1.00 88.75 80 VAL A C 1
ATOM 631 O O . VAL A 1 80 ? -0.011 -5.888 1.045 1.00 88.75 80 VAL A O 1
ATOM 634 N N . THR A 1 81 ? 2.092 -6.649 1.253 1.00 87.44 81 THR A N 1
ATOM 635 C CA . THR A 1 81 ? 2.481 -6.380 -0.133 1.00 87.44 81 THR A CA 1
ATOM 636 C C . THR A 1 81 ? 2.676 -7.696 -0.867 1.00 87.44 81 THR A C 1
ATOM 638 O O . THR A 1 81 ? 3.475 -8.525 -0.440 1.00 87.44 81 THR A O 1
ATOM 641 N N . VAL A 1 82 ? 1.976 -7.879 -1.984 1.00 83.88 82 VAL A N 1
ATOM 642 C CA . VAL A 1 82 ? 2.139 -9.046 -2.859 1.00 83.88 82 VAL A CA 1
ATOM 643 C C . VAL A 1 82 ? 2.448 -8.557 -4.263 1.00 83.88 82 VAL A C 1
ATOM 645 O O . VAL A 1 82 ? 1.728 -7.723 -4.802 1.00 83.88 82 VAL A O 1
ATOM 648 N N . CYS A 1 83 ? 3.508 -9.073 -4.876 1.00 80.44 83 CYS A N 1
ATOM 649 C CA . CYS A 1 83 ? 3.894 -8.699 -6.230 1.00 80.44 83 CYS A CA 1
ATOM 650 C C . CYS A 1 83 ? 4.126 -9.930 -7.097 1.00 80.44 83 CYS A C 1
ATOM 652 O O . CYS A 1 83 ? 4.830 -10.851 -6.693 1.00 80.44 83 CYS A O 1
ATOM 654 N N . ASN A 1 84 ? 3.584 -9.912 -8.315 1.00 70.81 84 ASN A N 1
ATOM 655 C CA . ASN A 1 84 ? 3.848 -10.955 -9.298 1.00 70.81 84 ASN A CA 1
ATOM 656 C C . ASN A 1 84 ? 5.188 -10.694 -9.990 1.00 70.81 84 ASN A C 1
ATOM 658 O O . ASN A 1 84 ? 5.391 -9.640 -10.597 1.00 70.81 84 ASN A O 1
ATOM 662 N N . THR A 1 85 ? 6.077 -11.683 -9.961 1.00 56.34 85 THR A N 1
ATOM 663 C CA . THR A 1 85 ? 7.287 -11.730 -10.783 1.00 56.34 85 THR A CA 1
ATOM 664 C C . THR A 1 85 ? 6.979 -12.498 -12.070 1.00 56.34 85 THR A C 1
ATOM 666 O O . THR A 1 85 ? 6.830 -13.714 -12.072 1.00 56.34 85 THR A O 1
ATOM 669 N N . PHE A 1 86 ? 6.883 -11.805 -13.207 1.00 50.62 86 PHE A N 1
ATOM 670 C CA . PHE A 1 86 ? 6.648 -12.450 -14.511 1.00 50.62 86 PHE A CA 1
ATOM 671 C C . PHE A 1 86 ? 7.887 -13.174 -15.090 1.00 50.62 86 PHE A C 1
ATOM 673 O O . PHE A 1 86 ? 7.837 -13.664 -16.216 1.00 50.62 86 PHE A O 1
ATOM 680 N N . LEU A 1 87 ? 9.005 -13.280 -14.357 1.00 47.12 87 LEU A N 1
ATOM 681 C CA . LEU A 1 87 ? 10.251 -13.870 -14.860 1.00 47.12 87 LEU A CA 1
ATOM 682 C C . LEU A 1 87 ? 10.743 -15.034 -13.989 1.00 47.12 87 LEU A C 1
ATOM 684 O O . LEU A 1 87 ? 11.034 -14.874 -12.809 1.00 47.12 87 LEU A O 1
ATOM 688 N N . ALA A 1 88 ? 10.917 -16.198 -14.624 1.00 39.94 88 ALA A N 1
ATOM 689 C CA . ALA A 1 88 ? 11.422 -17.436 -14.019 1.00 39.94 88 ALA A CA 1
ATOM 690 C C . ALA A 1 88 ? 12.934 -17.423 -13.700 1.00 39.94 88 ALA A C 1
ATOM 692 O O . ALA A 1 88 ? 13.460 -18.374 -13.124 1.00 39.94 88 ALA A O 1
ATOM 693 N N . ARG A 1 89 ? 13.666 -16.363 -14.070 1.00 47.59 89 ARG A N 1
ATOM 694 C CA . ARG A 1 89 ? 15.066 -16.180 -13.664 1.00 47.59 89 ARG A CA 1
ATOM 695 C C . ARG A 1 89 ? 15.113 -15.373 -12.373 1.00 47.59 89 ARG A C 1
ATOM 697 O O . ARG A 1 89 ? 15.144 -14.157 -12.446 1.00 47.59 89 ARG A O 1
ATOM 704 N N . THR A 1 90 ? 15.131 -16.094 -11.250 1.00 44.81 90 THR A N 1
ATOM 705 C CA . THR A 1 90 ? 15.604 -15.724 -9.894 1.00 44.81 90 THR A CA 1
ATOM 706 C C . THR A 1 90 ? 15.291 -14.319 -9.346 1.00 44.81 90 THR A C 1
ATOM 708 O O . THR A 1 90 ? 15.567 -13.297 -9.967 1.00 44.81 90 THR A O 1
ATOM 711 N N . PRO A 1 91 ? 14.794 -14.251 -8.103 1.00 41.91 91 PRO A N 1
ATOM 712 C CA . PRO A 1 91 ? 13.754 -13.328 -7.700 1.00 41.91 91 PRO A CA 1
ATOM 713 C C . PRO A 1 91 ? 14.358 -12.002 -7.244 1.00 41.91 91 PRO A C 1
ATOM 715 O O . PRO A 1 91 ? 15.161 -11.943 -6.318 1.00 41.91 91 PRO A O 1
ATOM 718 N N . ARG A 1 92 ? 13.932 -10.908 -7.861 1.00 46.56 92 ARG A N 1
ATOM 719 C CA . ARG A 1 92 ? 13.807 -9.651 -7.130 1.00 46.56 92 ARG A CA 1
ATOM 720 C C . ARG A 1 92 ? 12.424 -9.113 -7.427 1.00 46.56 92 ARG A C 1
ATOM 722 O O . ARG A 1 92 ? 12.275 -8.345 -8.373 1.00 46.56 92 ARG A O 1
ATOM 729 N N . PRO A 1 93 ? 11.392 -9.522 -6.675 1.00 51.91 93 PRO A N 1
ATOM 730 C CA . PRO A 1 93 ? 10.226 -8.672 -6.585 1.00 51.91 93 PRO A CA 1
ATOM 731 C C . PRO A 1 93 ? 10.770 -7.314 -6.128 1.00 51.91 93 PRO A C 1
ATOM 733 O O . PRO A 1 93 ? 11.411 -7.236 -5.082 1.00 51.91 93 PRO A O 1
ATOM 736 N N . LEU A 1 94 ? 10.546 -6.239 -6.887 1.00 52.34 94 LEU A N 1
ATOM 737 C CA . LEU A 1 94 ? 10.916 -4.861 -6.506 1.00 52.34 94 LEU A CA 1
ATOM 738 C C . LEU A 1 94 ? 10.441 -4.486 -5.087 1.00 52.34 94 LEU A C 1
ATOM 740 O O . LEU A 1 94 ? 10.896 -3.511 -4.494 1.00 52.34 94 LEU A O 1
ATOM 744 N N . LEU A 1 95 ? 9.497 -5.266 -4.561 1.00 59.06 95 LEU A N 1
ATOM 745 C CA . LEU A 1 95 ? 8.721 -5.071 -3.355 1.00 59.06 95 LEU A CA 1
ATOM 746 C C . LEU A 1 95 ? 8.471 -6.424 -2.671 1.00 59.06 95 LEU A C 1
ATOM 748 O O . LEU A 1 95 ? 7.332 -6.796 -2.412 1.00 59.06 95 LEU A O 1
ATOM 752 N N . GLU A 1 96 ? 9.523 -7.187 -2.372 1.00 61.25 96 GLU A N 1
ATOM 753 C CA . GLU A 1 96 ? 9.408 -8.222 -1.337 1.00 61.25 96 GLU A CA 1
ATOM 754 C C . GLU A 1 96 ? 9.476 -7.520 0.021 1.00 61.25 96 GLU A C 1
ATOM 756 O O . GLU A 1 96 ? 10.545 -7.292 0.591 1.00 61.25 96 GLU A O 1
ATOM 761 N N . ARG A 1 97 ? 8.322 -7.024 0.473 1.00 71.94 97 ARG A N 1
ATOM 762 C CA . ARG A 1 97 ? 8.212 -6.287 1.729 1.00 71.94 97 ARG A CA 1
ATOM 763 C C . ARG A 1 97 ? 7.600 -7.180 2.777 1.00 71.94 97 ARG A C 1
ATOM 765 O O . ARG A 1 97 ? 6.579 -7.823 2.543 1.00 71.94 97 ARG A O 1
ATOM 772 N N . LYS A 1 98 ? 8.209 -7.153 3.958 1.00 80.06 98 LYS A N 1
ATOM 773 C CA . LYS A 1 98 ? 7.588 -7.745 5.129 1.00 80.06 98 LYS A CA 1
ATOM 774 C C . LYS A 1 98 ? 6.233 -7.070 5.368 1.00 80.06 98 LYS A C 1
ATOM 776 O O . LYS A 1 98 ? 6.103 -5.861 5.113 1.00 80.06 98 LYS A O 1
ATOM 781 N N . PRO A 1 99 ? 5.228 -7.832 5.816 1.00 85.06 99 PRO A N 1
ATOM 782 C CA . PRO A 1 99 ? 3.969 -7.243 6.224 1.00 85.06 99 PRO A CA 1
ATOM 783 C C . PRO A 1 99 ? 4.205 -6.225 7.342 1.00 85.06 99 PRO A C 1
ATOM 785 O O . PRO A 1 99 ? 5.150 -6.356 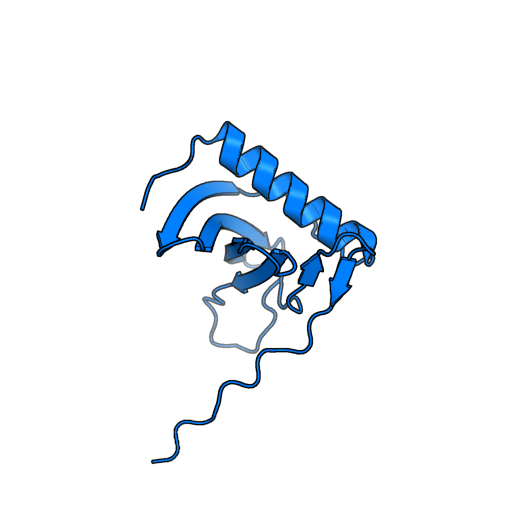8.119 1.00 85.06 99 PRO A O 1
ATOM 788 N N . LEU A 1 100 ? 3.354 -5.210 7.421 1.00 86.94 100 LEU A N 1
ATOM 789 C CA . LEU A 1 100 ? 3.365 -4.238 8.509 1.00 86.94 100 LEU A CA 1
ATOM 790 C C . LEU A 1 100 ? 2.141 -4.437 9.395 1.00 86.94 100 LEU A C 1
ATOM 792 O O . LEU A 1 100 ? 1.065 -4.777 8.905 1.00 86.94 100 LEU A O 1
ATOM 796 N N . MET A 1 101 ? 2.303 -4.149 10.683 1.00 89.81 101 MET A N 1
ATOM 797 C CA . MET A 1 101 ? 1.201 -3.868 11.593 1.00 89.81 101 MET A CA 1
ATOM 798 C C . MET A 1 101 ? 1.246 -2.404 12.012 1.00 89.81 101 MET A C 1
ATOM 800 O O . MET A 1 101 ? 2.280 -1.904 12.457 1.00 89.81 101 MET A O 1
ATOM 804 N N . VAL A 1 102 ? 0.108 -1.735 11.885 1.00 88.94 102 VAL A N 1
ATOM 805 C CA . VAL A 1 102 ? -0.110 -0.347 12.274 1.00 88.94 102 VAL A CA 1
ATOM 806 C C . VAL A 1 102 ? -1.081 -0.347 13.451 1.00 88.94 102 VAL A C 1
ATOM 808 O O . VAL A 1 102 ? -2.267 -0.635 13.296 1.00 88.94 102 VAL A O 1
ATOM 811 N N . CYS A 1 103 ? -0.555 -0.067 14.640 1.00 89.06 103 CYS A N 1
ATOM 812 C CA . CYS A 1 103 ? -1.311 0.042 15.887 1.00 89.06 103 CYS A CA 1
ATOM 813 C C . CYS A 1 103 ? -1.320 1.507 16.367 1.00 89.06 103 CYS A C 1
ATOM 815 O O . CYS A 1 103 ? -0.567 2.332 15.847 1.00 89.06 103 CYS A O 1
ATOM 817 N N . GLU A 1 104 ? -2.108 1.833 17.397 1.00 81.50 104 GLU A N 1
ATOM 818 C CA . GLU A 1 104 ? -2.064 3.162 18.040 1.00 81.50 104 GLU A CA 1
ATOM 819 C C . GLU A 1 104 ? -0.663 3.503 18.582 1.00 81.50 104 GLU A C 1
ATOM 821 O O . GLU A 1 104 ? -0.226 4.650 18.506 1.00 81.50 104 GLU A O 1
ATOM 826 N N . ASP A 1 105 ? 0.072 2.485 19.039 1.00 80.94 105 ASP A N 1
ATOM 827 C CA . ASP A 1 105 ? 1.433 2.602 19.577 1.00 80.94 105 ASP A CA 1
ATOM 828 C C . ASP A 1 105 ? 2.519 2.802 18.498 1.00 80.94 105 ASP A C 1
ATOM 830 O O . ASP A 1 105 ? 3.688 3.015 18.829 1.00 80.94 105 ASP A O 1
ATOM 834 N N . GLY A 1 106 ? 2.161 2.719 17.209 1.00 84.06 106 GLY A N 1
ATOM 835 C CA . GLY A 1 106 ? 3.069 2.930 16.078 1.00 84.06 106 GLY A CA 1
ATOM 836 C C . GLY A 1 106 ? 3.055 1.822 15.018 1.00 84.06 106 GLY A C 1
ATOM 837 O O . GLY A 1 106 ? 2.237 0.899 15.034 1.00 84.06 106 GLY A O 1
ATOM 838 N N . VAL A 1 107 ? 3.979 1.939 14.058 1.00 85.50 107 VAL A N 1
ATOM 839 C CA . VAL A 1 107 ? 4.144 1.012 12.926 1.00 85.50 107 VAL A CA 1
ATOM 840 C C . VAL A 1 107 ? 5.284 0.043 13.213 1.00 85.50 107 VAL A C 1
ATOM 842 O O . VAL A 1 107 ? 6.363 0.454 13.634 1.00 85.50 107 VAL A O 1
ATOM 845 N N . ARG A 1 108 ? 5.066 -1.248 12.961 1.00 86.31 108 ARG A N 1
ATOM 846 C CA . ARG A 1 108 ? 6.075 -2.303 13.123 1.00 86.31 108 ARG A CA 1
ATOM 847 C C . ARG A 1 108 ? 6.010 -3.311 11.987 1.00 86.31 108 ARG A C 1
ATOM 849 O O . ARG A 1 108 ? 4.953 -3.522 11.397 1.00 86.31 108 ARG A O 1
ATOM 856 N N . GLU A 1 109 ? 7.131 -3.960 11.701 1.00 83.38 109 GLU A N 1
ATOM 857 C CA . GLU A 1 109 ? 7.135 -5.162 10.865 1.00 83.38 109 GLU A CA 1
ATOM 858 C C . GLU A 1 109 ? 6.316 -6.253 11.569 1.00 83.38 109 GLU A C 1
ATOM 860 O O . GLU A 1 109 ? 6.498 -6.498 12.763 1.00 83.38 109 GLU A O 1
ATOM 865 N N . ALA A 1 110 ? 5.405 -6.897 10.847 1.00 74.19 110 ALA A N 1
ATOM 866 C CA . ALA A 1 110 ? 4.773 -8.116 11.321 1.00 74.19 110 ALA A CA 1
ATOM 867 C C . ALA A 1 110 ? 5.718 -9.294 11.049 1.00 74.19 110 ALA A C 1
ATOM 869 O O . ALA A 1 110 ? 6.322 -9.383 9.974 1.00 74.19 110 ALA A O 1
ATOM 870 N N . GLU A 1 111 ? 5.822 -10.222 11.999 1.00 60.19 111 GLU A N 1
ATOM 871 C CA . GLU A 1 111 ? 6.365 -11.543 11.690 1.00 60.19 111 GLU A CA 1
ATOM 872 C C . GLU A 1 111 ? 5.454 -12.184 10.635 1.00 60.19 111 GLU A C 1
ATOM 874 O O . GLU A 1 111 ? 4.228 -12.077 10.718 1.00 60.19 111 GLU A O 1
ATOM 879 N N . ALA A 1 112 ? 6.050 -12.758 9.584 1.00 49.16 112 ALA A N 1
ATOM 880 C CA . ALA A 1 112 ? 5.294 -13.350 8.486 1.00 49.16 112 ALA A CA 1
ATOM 881 C C . ALA A 1 112 ? 4.248 -14.325 9.051 1.00 49.16 112 ALA A C 1
ATOM 883 O O . ALA A 1 112 ? 4.583 -15.082 9.968 1.00 49.16 112 ALA A O 1
ATOM 884 N N . PRO A 1 113 ? 3.002 -14.331 8.539 1.00 41.81 113 PRO A N 1
ATOM 885 C CA . PRO A 1 113 ? 2.042 -15.333 8.957 1.00 41.81 113 PRO A CA 1
ATOM 886 C C . PRO A 1 113 ? 2.670 -16.696 8.679 1.00 41.81 113 PRO A C 1
ATOM 888 O O . PRO A 1 113 ? 3.031 -17.000 7.540 1.00 41.81 113 PRO A O 1
ATOM 891 N N . VAL A 1 114 ? 2.854 -17.486 9.736 1.00 39.19 114 VAL A N 1
ATOM 892 C CA . VAL A 1 114 ? 3.176 -18.903 9.614 1.00 39.19 114 VAL A CA 1
ATOM 893 C C . VAL A 1 114 ? 1.993 -19.490 8.863 1.00 39.19 114 VAL A C 1
ATOM 895 O O . VAL A 1 114 ? 0.910 -19.636 9.424 1.00 39.19 114 VAL A O 1
ATOM 898 N N . VAL A 1 115 ? 2.155 -19.717 7.562 1.00 42.59 115 VAL A N 1
ATOM 899 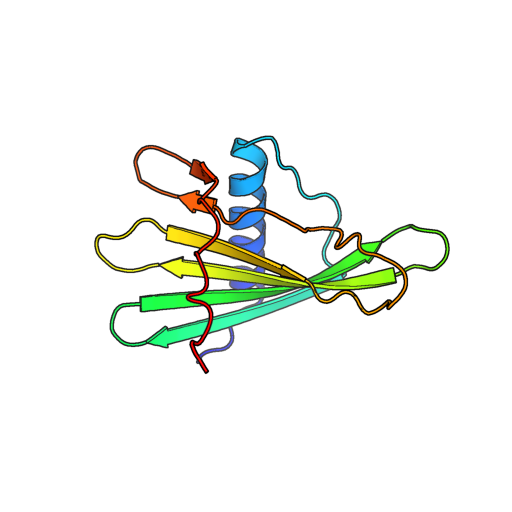C CA . VAL A 1 115 ? 1.212 -20.533 6.809 1.00 42.59 115 VAL A CA 1
ATOM 900 C C . VAL A 1 115 ? 1.276 -21.888 7.511 1.00 42.59 115 VAL A C 1
ATOM 902 O O . VAL A 1 115 ? 2.371 -22.452 7.548 1.00 42.59 115 VAL A O 1
ATOM 905 N N . PRO A 1 116 ? 0.202 -22.390 8.150 1.00 36.56 116 PRO A N 1
ATOM 906 C CA . PRO A 1 116 ? 0.223 -23.771 8.587 1.00 36.56 116 PRO A CA 1
ATOM 907 C C . PRO A 1 116 ? 0.435 -24.586 7.315 1.00 36.56 116 PRO A C 1
ATOM 909 O O . PRO A 1 116 ? -0.367 -24.506 6.380 1.00 36.56 116 PRO A O 1
ATOM 912 N N . GLU A 1 117 ? 1.577 -25.268 7.235 1.00 38.81 117 GLU A N 1
ATOM 913 C CA . GLU A 1 117 ? 1.799 -26.292 6.227 1.00 38.81 117 GLU A CA 1
ATOM 914 C C . GLU A 1 117 ? 0.582 -27.213 6.302 1.00 38.81 117 GLU A C 1
ATOM 916 O O . GLU A 1 117 ? 0.236 -27.707 7.376 1.00 38.81 117 GLU A O 1
ATOM 921 N N . ALA A 1 118 ? -0.144 -27.339 5.191 1.00 43.53 118 ALA A N 1
ATOM 922 C CA . ALA A 1 118 ? -1.205 -28.320 5.102 1.00 43.53 118 ALA A CA 1
ATOM 923 C C . ALA A 1 118 ? -0.549 -29.686 5.330 1.00 43.53 118 ALA A C 1
ATOM 925 O O . ALA A 1 118 ? 0.278 -30.111 4.525 1.00 43.53 118 ALA A O 1
ATOM 926 N N . GLU A 1 119 ? -0.854 -30.313 6.463 1.00 41.47 119 GLU A N 1
ATOM 927 C CA . GLU A 1 119 ? -0.507 -31.706 6.712 1.00 41.47 119 GLU A CA 1
ATOM 928 C C . GLU A 1 119 ? -1.311 -32.554 5.709 1.00 41.47 119 GLU A C 1
ATOM 930 O O . GLU A 1 119 ? -2.543 -32.585 5.776 1.00 41.47 119 GLU A O 1
ATOM 935 N N . ASP A 1 120 ? -0.614 -33.148 4.734 1.00 43.31 120 ASP A N 1
ATOM 936 C CA . ASP A 1 120 ? -1.108 -34.232 3.864 1.00 43.31 120 ASP A CA 1
ATOM 937 C C . ASP A 1 120 ? -1.250 -35.544 4.661 1.00 43.31 120 ASP A C 1
ATOM 939 O O . ASP A 1 120 ? -0.302 -35.892 5.411 1.00 43.31 120 ASP A O 1
#

Foldseek 3Di:
DDWDDPVVLVVVVVVVQVLCVVVVNHDDADFPDWTWDWDDDPQKIWIWIWTWGFDPPPPRDIKIKIWIWIDGPPAFIKTDIDIDDPDPPDDDPVDPDAIWTQDPVGIDGDDHPPPPDPDD